Protein AF-A0A1I7TX23-F1 (afdb_monomer_lite)

Foldseek 3Di:
DDDDDDDDDDDPPDADDDLLLVCVVPHDDPDSPLQRLLVVQPVDGQDDDDPVCVVVLVVDDPVSVVVVVVNVVSVVVSSVVSCVSVVVVVVLVVLCVVLVHDSNCVRVHDDVSSVVSNVVVVCVVVVHDDDDDDDPPPDPDDDD

InterPro domains:
  IPR006133 DNA-directed DNA polymerase, family B, exonuclease domain [PF03104] (5-37)
  IPR006134 DNA-directed DNA polymerase, family B, multifunctional domain [PF00136] (101-144)
  IPR012337 Ribonuclease H-like superfamily [SSF53098] (9-131)
  IPR036397 Ribonuclease H superfamily [G3DSA:3.30.420.10] (1-142)
  IPR050240 DNA polymerase type-B [PTHR10322] (1-143)

Sequence (144 aa):
MGSRVNKSIDIHGRIIFDVLQVVLRDYKLRSYTLNSVSYQFIPEQKEDVEHNIIPDLQRGDEQTRRRLAQYCLKDAYLPLRLLDKLMSIINYIEMARVTGVPMNFLLTKGQQIKILSMMLRKCKQNNFLLPVIEVNTRDGEGYE

Organism: NCBI:txid1561998

Radius of gyration: 22.02 Å; chains: 1; bounding box: 41×39×65 Å

pLDDT: mean 88.87, std 11.88, range [33.53, 97.06]

Secondary structure (DSSP, 8-state):
-----------TT-----HHHHHHHH---S--SHHHHHHHHSS-PPP---GGGHHHHHHS-HHHHHHHHHHHHHHHHHHHHHHHHTTHHHHHHHHHHHHT--HHHHHHS-SHHHHHHHHHHHHHHTT---------TTS-----

Structure (mmCIF, N/CA/C/O backbone):
data_AF-A0A1I7TX23-F1
#
_entry.id   AF-A0A1I7TX23-F1
#
loop_
_atom_site.group_PDB
_atom_site.id
_atom_site.type_symbol
_atom_site.label_atom_id
_atom_site.label_alt_id
_atom_site.label_comp_id
_atom_site.label_asym_id
_atom_site.label_entity_id
_atom_site.label_seq_id
_atom_site.pdbx_PDB_ins_code
_atom_site.Cartn_x
_atom_site.Cartn_y
_atom_site.Cartn_z
_atom_site.occupancy
_atom_site.B_iso_or_equiv
_atom_site.auth_seq_id
_atom_site.auth_comp_id
_atom_site.auth_asym_id
_atom_site.auth_atom_id
_atom_site.pdbx_PDB_model_num
ATOM 1 N N . MET A 1 1 ? 4.732 11.601 11.369 1.00 54.69 1 MET A N 1
ATOM 2 C CA . MET A 1 1 ? 4.465 11.329 9.937 1.00 54.69 1 MET A CA 1
ATOM 3 C C . MET A 1 1 ? 4.198 12.668 9.278 1.00 54.69 1 MET A C 1
ATOM 5 O O . MET A 1 1 ? 3.443 13.436 9.853 1.00 54.69 1 MET A O 1
ATOM 9 N N . GLY A 1 2 ? 4.856 12.986 8.161 1.00 71.94 2 GLY A N 1
ATOM 10 C CA . GLY A 1 2 ? 4.608 14.248 7.451 1.00 71.94 2 GLY A CA 1
ATOM 11 C C . GLY A 1 2 ? 3.194 14.313 6.863 1.00 71.94 2 GLY A C 1
ATOM 12 O O . GLY A 1 2 ? 2.540 13.278 6.722 1.00 71.94 2 GLY A O 1
ATOM 13 N N . SER A 1 3 ? 2.736 15.517 6.511 1.00 78.19 3 SER A N 1
ATOM 14 C CA . SER A 1 3 ? 1.482 15.697 5.771 1.00 78.19 3 SER A CA 1
ATOM 15 C C . SER A 1 3 ? 1.588 15.012 4.405 1.00 78.19 3 SER A C 1
ATOM 17 O O . SER A 1 3 ? 2.558 15.223 3.677 1.00 78.19 3 SER A O 1
ATOM 19 N N . ARG A 1 4 ? 0.622 14.149 4.073 1.00 80.19 4 ARG A N 1
ATOM 20 C CA . ARG A 1 4 ? 0.561 13.427 2.796 1.00 80.19 4 ARG A CA 1
ATOM 21 C C . ARG A 1 4 ? -0.803 13.627 2.160 1.00 80.19 4 ARG A C 1
ATOM 23 O O . ARG A 1 4 ? -1.825 13.498 2.829 1.00 80.19 4 ARG A O 1
ATOM 30 N N . VAL A 1 5 ? -0.804 13.876 0.856 1.00 84.25 5 VAL A N 1
ATOM 31 C CA . VAL A 1 5 ? -2.021 13.967 0.051 1.00 84.25 5 VAL A CA 1
ATOM 32 C C . VAL A 1 5 ? -2.182 12.653 -0.703 1.00 84.25 5 VAL A C 1
ATOM 34 O O . VAL A 1 5 ? -1.411 12.358 -1.612 1.00 84.25 5 VAL A O 1
ATOM 37 N N . ASN A 1 6 ? -3.176 11.858 -0.314 1.00 84.62 6 ASN A N 1
ATOM 38 C CA . ASN A 1 6 ? -3.515 10.606 -0.985 1.00 84.62 6 ASN A CA 1
ATOM 39 C C . ASN A 1 6 ? -4.779 10.806 -1.828 1.00 84.62 6 ASN A C 1
ATOM 41 O O . ASN A 1 6 ? -5.781 11.322 -1.333 1.00 84.62 6 ASN A O 1
ATOM 45 N N . LYS A 1 7 ? -4.754 10.361 -3.088 1.00 87.50 7 LYS A N 1
ATOM 46 C CA . LYS A 1 7 ? -5.969 10.226 -3.901 1.00 87.50 7 LYS A CA 1
ATOM 47 C C . LYS A 1 7 ? -6.602 8.877 -3.577 1.00 87.50 7 LYS A C 1
ATOM 49 O O . LYS A 1 7 ? -5.936 7.853 -3.684 1.00 87.50 7 LYS A O 1
ATOM 54 N N . SER A 1 8 ? -7.862 8.884 -3.154 1.00 86.44 8 SER A N 1
ATOM 55 C CA . SER A 1 8 ? -8.614 7.657 -2.884 1.00 86.44 8 SER A CA 1
ATOM 56 C C . SER A 1 8 ? -9.562 7.360 -4.040 1.00 86.44 8 SER A C 1
ATOM 58 O O . SER A 1 8 ? -10.107 8.274 -4.654 1.00 86.44 8 SER A O 1
ATOM 60 N N . ILE A 1 9 ? -9.713 6.077 -4.353 1.00 89.19 9 ILE A N 1
ATOM 61 C CA . ILE A 1 9 ? -10.669 5.557 -5.329 1.00 89.19 9 ILE A CA 1
ATOM 62 C C . ILE A 1 9 ? -11.503 4.532 -4.569 1.00 89.19 9 ILE A C 1
ATOM 64 O O . ILE A 1 9 ? -10.933 3.692 -3.874 1.00 89.19 9 ILE A O 1
ATOM 68 N N . ASP A 1 10 ? -12.826 4.612 -4.661 1.00 88.69 10 ASP A N 1
ATOM 69 C CA . ASP A 1 10 ? -13.704 3.614 -4.057 1.00 88.69 10 ASP A CA 1
ATOM 70 C C . ASP A 1 10 ? -14.079 2.564 -5.104 1.00 88.69 10 ASP A C 1
ATOM 72 O O . ASP A 1 10 ? -14.528 2.893 -6.203 1.00 88.69 10 ASP A O 1
ATOM 76 N N . ILE A 1 11 ? -13.852 1.295 -4.773 1.00 92.50 11 ILE A N 1
ATOM 77 C CA . ILE A 1 11 ? -14.248 0.155 -5.596 1.00 92.50 11 ILE A CA 1
ATOM 78 C C . ILE A 1 11 ? -14.993 -0.809 -4.685 1.00 92.50 11 ILE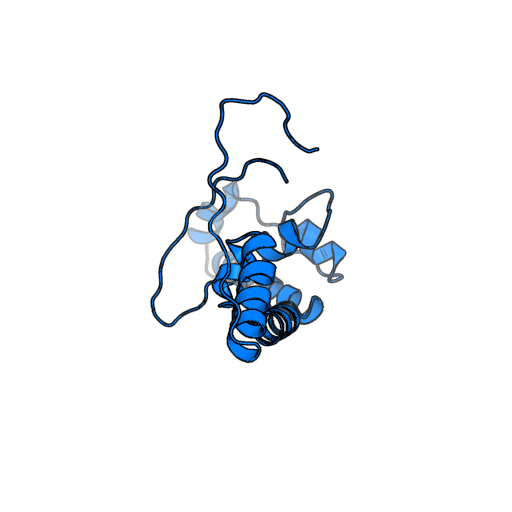 A C 1
ATOM 80 O O . ILE A 1 11 ? -14.393 -1.614 -3.969 1.00 92.50 11 ILE A O 1
ATOM 84 N N . HIS A 1 12 ? -16.319 -0.731 -4.720 1.00 92.00 12 HIS A N 1
ATOM 85 C CA . HIS A 1 12 ? -17.164 -1.551 -3.865 1.00 92.00 12 HIS A CA 1
ATOM 86 C C . HIS A 1 12 ? -16.880 -3.051 -4.049 1.00 92.00 12 HIS A C 1
ATOM 88 O O . HIS A 1 12 ? -16.722 -3.553 -5.162 1.00 92.00 12 HIS A O 1
ATOM 94 N N . GLY A 1 13 ? -16.785 -3.768 -2.928 1.00 93.06 13 GLY A N 1
ATOM 95 C CA . GLY A 1 13 ? -16.473 -5.199 -2.897 1.00 93.06 13 GLY A CA 1
ATOM 96 C C . GLY A 1 13 ? -14.994 -5.550 -3.098 1.00 93.06 13 GLY A C 1
ATOM 97 O O . GLY A 1 13 ? -14.641 -6.721 -2.970 1.00 93.06 13 GLY A O 1
ATOM 98 N N . ARG A 1 14 ? -14.110 -4.578 -3.371 1.00 92.50 14 ARG A N 1
ATOM 99 C CA . ARG A 1 14 ? -12.661 -4.804 -3.490 1.00 92.50 14 ARG A CA 1
ATOM 100 C C . ARG A 1 14 ? -11.889 -3.997 -2.454 1.00 92.50 14 ARG A C 1
ATOM 102 O O . ARG A 1 14 ? -12.270 -2.894 -2.079 1.00 92.50 14 ARG A O 1
ATOM 109 N N . ILE A 1 15 ? -10.770 -4.555 -2.004 1.00 90.69 15 ILE A N 1
ATOM 110 C CA . ILE A 1 15 ? -9.841 -3.874 -1.102 1.00 90.69 15 ILE A CA 1
ATOM 111 C C . ILE A 1 15 ? -8.659 -3.391 -1.933 1.00 90.69 15 ILE A C 1
ATOM 113 O O . ILE A 1 15 ? -7.980 -4.191 -2.575 1.00 90.69 15 ILE A O 1
ATOM 117 N N . ILE A 1 16 ? -8.409 -2.084 -1.910 1.00 91.56 16 ILE A N 1
ATOM 118 C CA . ILE A 1 16 ? -7.206 -1.498 -2.500 1.00 91.56 16 ILE A CA 1
ATOM 119 C C . ILE A 1 16 ? -6.081 -1.610 -1.475 1.00 91.56 16 ILE A C 1
ATOM 121 O O . ILE A 1 16 ? -6.171 -1.053 -0.379 1.00 91.56 16 ILE A O 1
ATOM 125 N N . PHE A 1 17 ? -5.028 -2.339 -1.835 1.00 92.12 17 PHE A N 1
ATOM 126 C CA . PHE A 1 17 ? -3.867 -2.569 -0.983 1.00 92.12 17 PHE A CA 1
ATOM 127 C C . PHE A 1 17 ? -2.600 -2.099 -1.704 1.00 92.12 17 PHE A C 1
ATOM 129 O O . PHE A 1 17 ? -1.996 -2.836 -2.479 1.00 92.12 17 PHE A O 1
ATOM 136 N N . ASP A 1 18 ? -2.243 -0.833 -1.488 1.00 92.56 18 ASP A N 1
ATOM 137 C CA . ASP A 1 18 ? -1.091 -0.198 -2.130 1.00 92.56 18 ASP A CA 1
ATOM 138 C C . ASP A 1 18 ? 0.204 -0.490 -1.354 1.00 92.56 18 ASP A C 1
ATOM 140 O O . ASP A 1 18 ? 0.369 -0.070 -0.204 1.00 92.56 18 ASP A O 1
ATOM 144 N N . VAL A 1 19 ? 1.141 -1.180 -2.011 1.00 93.75 19 VAL A N 1
ATOM 145 C CA . VAL A 1 19 ? 2.452 -1.548 -1.455 1.00 93.75 19 VAL A CA 1
ATOM 146 C C . VAL A 1 19 ? 3.249 -0.319 -1.028 1.00 93.75 19 VAL A C 1
ATOM 148 O O . VAL A 1 19 ? 3.922 -0.359 -0.001 1.00 93.75 19 VAL A O 1
ATOM 151 N N . LEU A 1 20 ? 3.150 0.797 -1.756 1.00 93.50 20 LEU A N 1
ATOM 152 C CA . LEU A 1 20 ? 3.873 2.015 -1.397 1.00 93.50 20 LEU A CA 1
ATOM 153 C C . LEU A 1 20 ? 3.403 2.548 -0.039 1.00 93.50 20 LEU A C 1
ATOM 155 O O . LEU A 1 20 ? 4.227 2.919 0.798 1.00 93.50 20 LEU A O 1
ATOM 159 N N . GLN A 1 21 ? 2.091 2.544 0.212 1.00 91.69 21 GLN A N 1
ATOM 160 C CA . GLN A 1 21 ? 1.529 2.987 1.492 1.00 91.69 21 GLN A CA 1
ATOM 161 C C . GLN A 1 21 ? 1.941 2.064 2.639 1.00 91.69 21 GLN A C 1
ATOM 163 O O . GLN A 1 21 ? 2.267 2.558 3.719 1.00 91.69 21 GLN A O 1
ATOM 168 N N . VAL A 1 22 ? 1.972 0.750 2.399 1.00 92.62 22 VAL A N 1
ATOM 169 C CA . VAL A 1 22 ? 2.442 -0.245 3.374 1.00 92.62 22 VAL A CA 1
ATOM 170 C C . VAL A 1 22 ? 3.896 0.027 3.745 1.00 92.62 22 VAL A C 1
ATOM 172 O O . VAL A 1 22 ? 4.210 0.228 4.917 1.00 92.62 22 VAL A O 1
ATOM 175 N N . VAL A 1 23 ? 4.783 0.123 2.750 1.00 94.00 23 VAL A N 1
ATOM 176 C CA . VAL A 1 23 ? 6.220 0.308 2.995 1.00 94.00 23 VAL A CA 1
ATOM 177 C C . VAL A 1 23 ? 6.490 1.632 3.707 1.00 94.00 23 VAL A C 1
ATOM 179 O O . VAL A 1 23 ? 7.243 1.672 4.675 1.00 94.00 23 VAL A O 1
ATOM 182 N N . LEU A 1 24 ? 5.829 2.710 3.283 1.00 91.88 24 LEU A N 1
ATOM 183 C CA . LEU A 1 24 ? 5.960 4.030 3.898 1.00 91.88 24 LEU A CA 1
ATOM 184 C C . LEU A 1 24 ? 5.428 4.115 5.336 1.00 91.88 24 LEU A C 1
ATOM 186 O O . LEU A 1 24 ? 5.726 5.096 6.030 1.00 91.88 24 LEU A O 1
ATOM 190 N N . ARG A 1 25 ? 4.548 3.194 5.737 1.00 88.75 25 ARG A N 1
ATOM 191 C CA . ARG A 1 25 ? 3.959 3.138 7.078 1.00 88.75 25 ARG A CA 1
ATOM 192 C C . ARG A 1 25 ? 4.801 2.279 8.010 1.00 88.75 25 ARG A C 1
ATOM 194 O O . ARG A 1 25 ? 5.036 2.693 9.144 1.00 88.75 25 ARG A O 1
ATOM 201 N N . ASP A 1 26 ? 5.250 1.131 7.518 1.00 91.19 26 ASP A N 1
ATOM 202 C CA . ASP A 1 26 ? 5.851 0.086 8.342 1.00 91.19 26 ASP A CA 1
ATOM 203 C C . ASP A 1 26 ? 7.389 0.174 8.376 1.00 91.19 26 ASP A C 1
ATOM 205 O O . ASP A 1 26 ? 8.009 -0.306 9.325 1.00 91.19 26 ASP A O 1
ATOM 209 N N . TYR A 1 27 ? 8.022 0.848 7.405 1.00 93.44 27 TYR A N 1
ATOM 210 C CA . TYR A 1 27 ? 9.481 0.925 7.287 1.00 93.44 27 TYR A CA 1
ATOM 211 C C . TYR A 1 27 ? 9.990 2.363 7.141 1.00 93.44 27 TYR A C 1
ATOM 213 O O . TYR A 1 27 ? 9.368 3.215 6.510 1.00 93.44 27 TYR A O 1
ATOM 221 N N . LYS A 1 28 ? 11.171 2.629 7.715 1.00 93.12 28 LYS A N 1
ATOM 222 C CA . LYS A 1 28 ? 11.892 3.906 7.593 1.00 93.12 28 LYS A CA 1
ATOM 223 C C . LYS A 1 28 ? 13.091 3.732 6.665 1.00 93.12 28 LYS A C 1
ATOM 225 O O . LYS A 1 28 ? 14.157 3.306 7.100 1.00 93.12 28 LYS A O 1
ATOM 230 N N . LEU A 1 29 ? 12.899 4.041 5.387 1.00 94.38 29 LEU A N 1
ATOM 231 C CA . LEU A 1 29 ? 13.901 3.871 4.334 1.00 94.38 29 LEU A CA 1
ATOM 232 C C . LEU A 1 29 ? 14.457 5.218 3.861 1.00 94.38 29 LEU A C 1
ATOM 234 O O . LEU A 1 29 ? 13.806 6.253 4.011 1.00 94.38 29 LEU A O 1
ATOM 238 N N . ARG A 1 30 ? 15.656 5.198 3.263 1.00 92.75 30 ARG A N 1
ATOM 239 C CA . ARG A 1 30 ? 16.269 6.389 2.640 1.00 92.75 30 ARG A CA 1
ATOM 240 C C . ARG A 1 30 ? 15.585 6.778 1.326 1.00 92.75 30 ARG A C 1
ATOM 242 O O . ARG A 1 30 ? 15.453 7.959 1.037 1.00 92.75 30 ARG A O 1
ATOM 249 N N . SER A 1 31 ? 15.162 5.787 0.543 1.00 94.00 31 SER A N 1
ATOM 250 C CA . SER A 1 31 ? 14.462 5.945 -0.735 1.00 94.00 31 SER A CA 1
ATOM 251 C C . SER A 1 31 ? 13.299 4.960 -0.790 1.00 94.00 31 SER A C 1
ATOM 253 O O . SER A 1 31 ? 13.437 3.821 -0.346 1.00 94.00 31 SER A O 1
ATOM 255 N N . TYR A 1 32 ? 12.170 5.399 -1.345 1.00 94.81 32 TYR A N 1
ATOM 256 C CA . TYR A 1 32 ? 10.955 4.591 -1.510 1.00 94.81 32 TYR A CA 1
ATOM 257 C C . TYR A 1 32 ? 10.643 4.295 -2.983 1.00 94.81 32 TYR A C 1
ATOM 259 O O . TYR A 1 32 ? 9.516 3.940 -3.320 1.00 94.81 32 TYR A O 1
ATOM 267 N N . THR A 1 33 ? 11.618 4.457 -3.883 1.00 93.62 33 THR A N 1
ATOM 268 C CA . THR A 1 33 ? 11.450 4.018 -5.273 1.00 93.62 33 THR A CA 1
ATOM 269 C C . THR A 1 33 ? 11.355 2.495 -5.334 1.00 93.62 33 THR A C 1
ATOM 271 O O . THR A 1 33 ? 11.975 1.796 -4.529 1.00 93.62 33 THR A O 1
ATOM 274 N N . LEU A 1 34 ? 10.606 1.964 -6.307 1.00 93.00 34 LEU A N 1
ATOM 275 C CA . LEU A 1 34 ? 10.425 0.516 -6.455 1.00 93.00 34 LEU A CA 1
ATOM 276 C C . LEU A 1 34 ? 11.766 -0.223 -6.544 1.00 93.00 34 LEU A C 1
ATOM 278 O O . LEU A 1 34 ? 11.906 -1.273 -5.927 1.00 93.00 34 LEU A O 1
ATOM 282 N N . ASN A 1 35 ? 12.759 0.338 -7.243 1.00 92.31 35 ASN A N 1
ATOM 283 C CA . ASN A 1 35 ? 14.086 -0.268 -7.356 1.00 92.31 35 ASN A CA 1
ATOM 284 C C . ASN A 1 35 ? 14.803 -0.338 -5.994 1.00 92.31 35 ASN A C 1
ATOM 286 O O . ASN A 1 35 ? 15.257 -1.406 -5.596 1.00 92.31 35 ASN A O 1
ATOM 290 N N . SER A 1 36 ? 14.842 0.770 -5.238 1.00 92.94 36 SER A N 1
ATOM 291 C CA . SER A 1 36 ? 15.486 0.803 -3.916 1.00 92.94 36 SER A CA 1
ATOM 292 C C . SER A 1 36 ? 14.808 -0.133 -2.915 1.00 92.94 36 SER A C 1
ATOM 294 O O . SER A 1 36 ? 15.489 -0.858 -2.196 1.00 92.94 36 SER A O 1
ATOM 296 N N . VAL A 1 37 ? 13.472 -0.131 -2.881 1.00 94.56 37 VAL A N 1
ATOM 297 C CA . VAL A 1 37 ? 12.685 -0.988 -1.982 1.00 94.56 37 VAL A CA 1
ATOM 298 C C . VAL A 1 37 ? 12.843 -2.455 -2.363 1.00 94.56 37 VAL A C 1
ATOM 300 O O . VAL A 1 37 ? 13.054 -3.284 -1.481 1.00 94.56 37 VAL A O 1
ATOM 303 N N . SER A 1 38 ? 12.783 -2.770 -3.662 1.00 92.88 38 SER A N 1
ATOM 304 C CA . SER A 1 38 ? 13.001 -4.132 -4.154 1.00 92.88 38 SER A CA 1
ATOM 305 C C . SER A 1 38 ? 14.371 -4.608 -3.721 1.00 92.88 38 SER A C 1
ATOM 307 O O . SER A 1 38 ? 14.405 -5.526 -2.920 1.00 92.88 38 SER A O 1
ATOM 309 N N . TYR A 1 39 ? 15.448 -3.908 -4.091 1.00 92.50 39 TYR A N 1
ATOM 310 C CA . TYR A 1 39 ? 16.826 -4.277 -3.747 1.00 92.50 39 TYR A CA 1
ATOM 311 C C . TYR A 1 39 ? 17.062 -4.449 -2.238 1.00 92.50 39 TYR A C 1
ATOM 313 O O . TYR A 1 39 ? 17.846 -5.296 -1.815 1.00 92.50 39 TYR A O 1
ATOM 321 N N . GLN A 1 40 ? 16.380 -3.654 -1.408 1.00 93.19 40 GLN A N 1
ATOM 322 C CA . GLN A 1 40 ? 16.514 -3.740 0.042 1.00 93.19 40 GLN A CA 1
ATOM 323 C C . GLN A 1 40 ? 15.894 -5.015 0.639 1.00 93.19 40 GLN A C 1
ATOM 325 O O . GLN A 1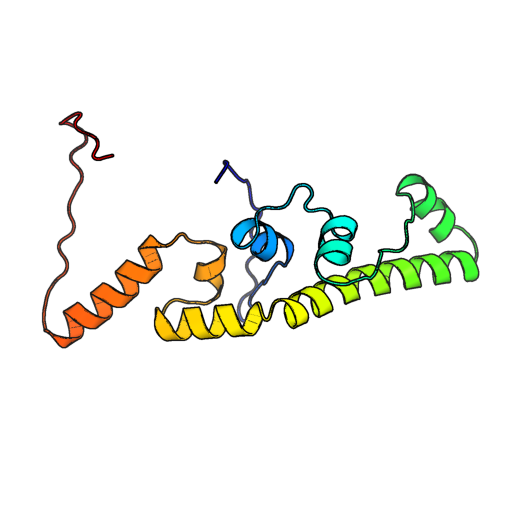 40 ? 16.445 -5.563 1.593 1.00 93.19 40 GLN A O 1
ATOM 330 N N . PHE A 1 41 ? 14.746 -5.474 0.132 1.00 93.69 41 PHE A N 1
ATOM 331 C CA . PHE A 1 41 ? 14.019 -6.624 0.698 1.00 93.69 41 PHE A CA 1
ATOM 332 C C . PHE A 1 41 ? 14.176 -7.916 -0.112 1.00 93.69 41 PHE A C 1
ATOM 334 O O . PHE A 1 41 ? 13.997 -9.018 0.414 1.00 93.69 41 PHE A O 1
ATOM 341 N N . ILE A 1 42 ? 14.494 -7.780 -1.393 1.00 92.00 42 ILE A N 1
ATOM 342 C CA . ILE A 1 42 ? 14.637 -8.830 -2.390 1.00 92.00 42 ILE A CA 1
ATOM 343 C C . ILE A 1 42 ? 15.940 -8.517 -3.142 1.00 92.00 42 ILE A C 1
ATOM 345 O O . ILE A 1 42 ? 16.082 -7.416 -3.657 1.00 92.00 42 ILE A O 1
ATOM 349 N N . PRO A 1 43 ? 16.906 -9.438 -3.258 1.00 86.38 43 PRO A N 1
ATOM 350 C CA . PRO A 1 43 ? 18.153 -9.190 -3.989 1.00 86.38 43 PRO A CA 1
ATOM 351 C C . PRO A 1 43 ? 17.931 -9.200 -5.517 1.00 86.38 43 PRO A C 1
ATOM 353 O O . PRO A 1 43 ? 18.612 -9.897 -6.261 1.00 86.38 43 PRO A O 1
ATOM 356 N N . GLU A 1 44 ? 16.937 -8.452 -5.991 1.00 84.69 44 GLU A N 1
ATOM 357 C CA . GLU A 1 44 ? 16.569 -8.272 -7.385 1.00 84.69 44 GLU A CA 1
ATOM 358 C C . GLU A 1 44 ? 16.478 -6.790 -7.700 1.00 84.69 44 GLU A C 1
ATOM 360 O O . GLU A 1 44 ? 15.952 -5.992 -6.922 1.00 84.69 44 GLU A O 1
ATOM 365 N N . GLN A 1 45 ? 16.972 -6.441 -8.880 1.00 79.56 45 GLN A N 1
ATOM 366 C CA . GLN A 1 45 ? 16.897 -5.091 -9.405 1.00 79.56 45 GLN A CA 1
ATOM 367 C C . GLN A 1 45 ? 15.805 -5.007 -10.466 1.00 79.56 45 GLN A C 1
ATOM 369 O O . GLN A 1 45 ? 15.476 -5.986 -11.148 1.00 79.56 45 GLN A O 1
ATOM 374 N N . LYS A 1 46 ? 15.221 -3.818 -10.566 1.00 80.69 46 LYS A N 1
ATOM 375 C CA . LYS A 1 46 ? 14.348 -3.451 -11.673 1.00 80.69 46 LYS A CA 1
ATOM 376 C C . LYS A 1 46 ? 15.191 -3.311 -12.950 1.00 80.69 46 LYS A C 1
ATOM 378 O O . LYS A 1 46 ? 16.348 -2.911 -12.881 1.00 80.69 46 LYS A O 1
ATOM 383 N N . GLU A 1 47 ? 14.611 -3.623 -14.108 1.00 78.19 47 GLU A N 1
ATOM 384 C CA . GLU A 1 47 ? 15.227 -3.252 -15.385 1.00 78.19 47 GLU A CA 1
ATOM 385 C C . GLU A 1 47 ? 15.091 -1.741 -15.594 1.00 78.19 47 GLU A C 1
ATOM 387 O O . GLU A 1 47 ? 13.978 -1.216 -15.606 1.00 78.19 47 GLU A O 1
ATOM 392 N N . ASP A 1 48 ? 16.202 -1.028 -15.753 1.00 77.56 48 ASP A N 1
ATOM 393 C CA . ASP A 1 48 ? 16.159 0.415 -15.978 1.00 77.56 48 ASP A CA 1
ATOM 394 C C . ASP A 1 48 ? 15.849 0.722 -17.451 1.00 77.56 48 ASP A C 1
ATOM 396 O O . ASP A 1 48 ? 16.626 0.437 -18.367 1.00 77.56 48 ASP A O 1
ATOM 400 N N . VAL A 1 49 ? 14.676 1.316 -17.676 1.00 85.00 49 VAL A N 1
ATOM 401 C CA . VAL A 1 49 ? 14.270 1.926 -18.945 1.00 85.00 49 VAL A CA 1
ATOM 402 C C . VAL A 1 49 ? 13.977 3.392 -18.661 1.00 85.00 49 VAL A C 1
ATOM 404 O O . VAL A 1 49 ? 13.080 3.715 -17.879 1.00 85.00 49 VAL A O 1
ATOM 407 N N . GLU A 1 50 ? 14.741 4.289 -19.282 1.00 87.00 50 GLU A N 1
ATOM 408 C CA . GLU A 1 50 ? 14.525 5.725 -19.125 1.00 87.00 50 GLU A CA 1
ATOM 409 C C . GLU A 1 50 ? 13.176 6.144 -19.715 1.00 87.00 50 GLU A C 1
ATOM 411 O O . GLU A 1 50 ? 12.768 5.687 -20.782 1.00 87.00 50 GLU A O 1
ATOM 416 N N . HIS A 1 51 ? 12.477 7.061 -19.045 1.00 87.44 51 HIS A N 1
ATOM 417 C CA . HIS A 1 51 ? 11.146 7.488 -19.482 1.00 87.44 51 HIS A CA 1
ATOM 418 C C . HIS A 1 51 ? 11.145 8.084 -20.902 1.00 87.44 51 HIS A C 1
ATOM 420 O O . HIS A 1 51 ? 10.214 7.850 -21.671 1.00 87.44 51 HIS A O 1
ATOM 426 N N . ASN A 1 52 ? 12.216 8.795 -21.265 1.00 91.12 52 ASN A N 1
ATOM 427 C CA . ASN A 1 52 ? 12.342 9.502 -22.540 1.00 91.12 52 ASN A CA 1
ATOM 428 C C . ASN A 1 52 ? 12.365 8.563 -23.751 1.00 91.12 52 ASN A C 1
ATOM 430 O O . ASN A 1 52 ? 11.900 8.947 -24.818 1.00 91.12 52 ASN A O 1
ATOM 434 N N . ILE A 1 53 ? 12.869 7.336 -23.587 1.00 91.69 53 ILE A N 1
ATOM 435 C CA . ILE A 1 53 ? 12.991 6.374 -24.691 1.00 91.69 53 ILE A CA 1
ATOM 436 C C . ILE A 1 53 ? 11.742 5.503 -24.861 1.00 91.69 53 ILE A C 1
ATOM 438 O O . ILE A 1 53 ? 11.621 4.798 -25.859 1.00 91.69 53 ILE A O 1
ATOM 442 N N . ILE A 1 54 ? 10.787 5.540 -23.921 1.00 93.19 54 ILE A N 1
ATOM 443 C CA . ILE A 1 54 ? 9.572 4.709 -23.971 1.00 93.19 54 ILE A CA 1
ATOM 444 C C . ILE A 1 54 ? 8.752 4.952 -25.254 1.00 93.19 54 ILE A C 1
ATOM 446 O O . ILE A 1 54 ? 8.375 3.966 -25.895 1.00 93.19 54 ILE A O 1
ATOM 450 N N . PRO A 1 55 ? 8.486 6.205 -25.687 1.00 94.62 55 PRO A N 1
ATOM 451 C CA . PRO A 1 55 ? 7.739 6.451 -26.923 1.00 94.62 55 PRO A CA 1
ATOM 452 C C . PRO A 1 55 ? 8.447 5.915 -28.170 1.00 94.62 55 PRO A C 1
ATOM 454 O O . PRO A 1 55 ? 7.790 5.486 -29.120 1.00 94.62 55 PRO A O 1
ATOM 457 N N . ASP A 1 56 ? 9.778 5.920 -28.172 1.00 93.44 56 ASP A N 1
ATOM 458 C CA . ASP A 1 56 ? 10.580 5.439 -29.296 1.00 93.44 56 ASP A CA 1
ATOM 459 C C . ASP A 1 56 ? 10.621 3.912 -29.327 1.00 93.44 56 ASP A C 1
ATOM 461 O O . ASP A 1 56 ? 10.392 3.312 -30.375 1.00 93.44 56 ASP A O 1
ATOM 465 N N . LEU A 1 57 ? 10.777 3.267 -28.165 1.00 92.31 57 LEU A N 1
ATOM 466 C CA . LEU A 1 57 ? 10.677 1.812 -28.035 1.00 92.31 57 LEU A CA 1
ATOM 467 C C . LEU A 1 57 ? 9.296 1.290 -28.453 1.00 92.31 57 LEU A C 1
ATOM 469 O O . LEU A 1 57 ? 9.206 0.232 -29.077 1.00 92.31 57 LEU A O 1
ATOM 473 N N . GLN A 1 58 ? 8.227 2.031 -28.151 1.00 94.50 58 GLN A N 1
ATOM 474 C CA . GLN A 1 58 ? 6.869 1.656 -28.544 1.00 94.50 58 GLN A CA 1
ATOM 475 C C . GLN A 1 58 ? 6.639 1.786 -30.060 1.00 94.50 58 GLN A C 1
ATOM 477 O O . GLN A 1 58 ? 5.996 0.918 -30.659 1.00 94.50 58 GLN A O 1
ATOM 482 N N . ARG A 1 59 ? 7.166 2.852 -30.681 1.00 95.12 59 ARG A N 1
ATOM 483 C CA . ARG A 1 59 ? 7.068 3.112 -32.132 1.00 95.12 59 ARG A CA 1
ATOM 484 C C . ARG A 1 59 ? 8.047 2.297 -32.980 1.00 95.12 59 ARG A C 1
ATOM 486 O O . ARG A 1 59 ? 7.911 2.302 -34.199 1.00 95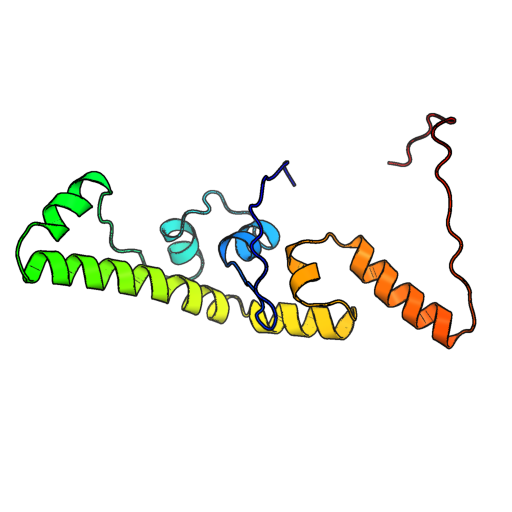.12 59 ARG A O 1
ATOM 493 N N . GLY A 1 60 ? 9.009 1.628 -32.351 1.00 93.38 60 GLY A N 1
ATOM 494 C CA . GLY A 1 60 ? 9.992 0.774 -33.007 1.00 93.38 60 GLY A CA 1
ATOM 495 C C . GLY A 1 60 ? 9.419 -0.549 -33.526 1.00 93.38 60 GLY A C 1
ATOM 496 O O . GLY A 1 60 ? 8.300 -0.638 -34.041 1.00 93.38 60 GLY A O 1
ATOM 497 N N . ASP A 1 61 ? 10.206 -1.608 -33.395 1.00 95.00 61 ASP A N 1
ATOM 498 C CA . ASP A 1 61 ? 9.911 -2.927 -33.941 1.00 95.00 61 ASP A CA 1
ATOM 499 C C . ASP A 1 61 ? 9.261 -3.867 -32.905 1.00 95.00 61 ASP A C 1
ATOM 501 O O . ASP A 1 61 ? 8.868 -3.485 -31.798 1.00 95.00 61 ASP A O 1
ATOM 505 N N . GLU A 1 62 ? 9.065 -5.127 -33.293 1.00 95.75 62 GLU A N 1
ATOM 506 C CA . GLU A 1 62 ? 8.546 -6.152 -32.386 1.00 95.75 62 GLU A CA 1
ATOM 507 C C . GLU A 1 62 ? 9.493 -6.406 -31.201 1.00 95.75 62 GLU A C 1
ATOM 509 O O . GLU A 1 62 ? 9.032 -6.627 -30.080 1.00 95.75 62 GLU A O 1
ATOM 514 N N . GLN A 1 63 ? 10.810 -6.323 -31.415 1.00 94.62 63 GLN A N 1
ATOM 515 C CA . GLN A 1 63 ? 11.807 -6.605 -30.383 1.00 94.62 63 GLN A CA 1
ATOM 516 C C . GLN A 1 63 ? 11.859 -5.496 -29.323 1.00 94.62 63 GLN A C 1
ATOM 518 O O . GLN A 1 63 ? 11.914 -5.792 -28.127 1.00 94.62 63 GLN A O 1
ATOM 523 N N . THR A 1 64 ? 11.766 -4.222 -29.715 1.00 93.69 64 THR A N 1
ATOM 524 C CA . THR A 1 64 ? 11.705 -3.095 -28.776 1.00 93.69 64 THR A CA 1
ATOM 525 C C . THR A 1 64 ? 10.428 -3.135 -27.946 1.00 93.69 64 THR A C 1
ATOM 527 O O . THR A 1 64 ? 10.482 -2.934 -26.730 1.00 93.69 64 THR A O 1
ATOM 530 N N . ARG A 1 65 ? 9.289 -3.488 -28.559 1.00 94.62 65 ARG A N 1
ATOM 531 C CA . ARG A 1 65 ? 8.028 -3.699 -27.829 1.00 94.62 65 ARG A CA 1
ATOM 532 C C . ARG A 1 65 ? 8.091 -4.899 -26.889 1.00 94.62 65 ARG A C 1
ATOM 534 O O . ARG A 1 65 ? 7.585 -4.813 -25.772 1.00 94.62 65 ARG A O 1
ATOM 541 N N . ARG A 1 66 ? 8.754 -5.992 -27.283 1.00 94.12 66 ARG A N 1
ATOM 542 C CA . ARG A 1 66 ? 8.997 -7.145 -26.401 1.00 94.12 66 ARG A CA 1
ATOM 543 C C . ARG A 1 66 ? 9.810 -6.746 -25.169 1.00 94.12 66 ARG A C 1
ATOM 545 O O . ARG A 1 66 ? 9.440 -7.131 -24.062 1.00 94.12 66 ARG A O 1
ATOM 552 N N . ARG A 1 67 ? 10.875 -5.954 -25.340 1.00 91.56 67 ARG A N 1
ATOM 553 C CA . ARG A 1 67 ? 11.668 -5.419 -24.220 1.00 91.56 67 ARG A CA 1
ATOM 554 C C . ARG A 1 67 ? 10.812 -4.555 -23.290 1.00 91.56 67 ARG A C 1
ATOM 556 O O . ARG A 1 67 ? 10.864 -4.732 -22.077 1.00 91.56 67 ARG A O 1
ATOM 563 N N . LEU A 1 68 ? 9.979 -3.669 -23.842 1.00 93.19 68 LEU A N 1
ATOM 564 C CA . LEU A 1 68 ? 9.068 -2.844 -23.041 1.00 93.19 68 LEU A CA 1
ATOM 565 C C . LEU A 1 68 ? 8.052 -3.698 -22.259 1.00 93.19 68 LEU A C 1
ATOM 567 O O . LEU A 1 68 ? 7.779 -3.424 -21.093 1.00 93.19 68 LEU A O 1
ATOM 571 N N . ALA A 1 69 ? 7.535 -4.769 -22.866 1.00 93.44 69 ALA A N 1
ATOM 572 C CA . ALA A 1 69 ? 6.630 -5.699 -22.197 1.00 93.44 69 ALA A CA 1
ATOM 573 C C . ALA A 1 69 ? 7.309 -6.454 -21.040 1.00 93.44 69 ALA A C 1
ATOM 575 O O . ALA A 1 69 ? 6.702 -6.613 -19.982 1.00 93.44 69 ALA A O 1
ATOM 576 N N . GLN A 1 70 ? 8.565 -6.886 -21.208 1.00 92.62 70 GLN A N 1
ATOM 577 C CA . GLN A 1 70 ? 9.353 -7.520 -20.141 1.00 92.62 70 GLN A CA 1
ATOM 578 C C . GLN A 1 70 ? 9.580 -6.567 -18.963 1.00 92.62 70 GLN A C 1
ATOM 580 O O . GLN A 1 70 ? 9.330 -6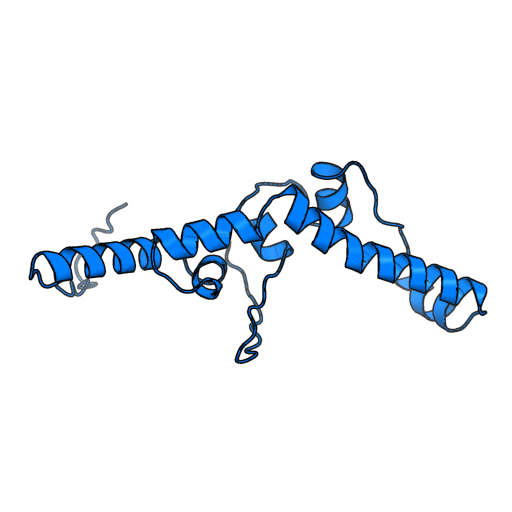.945 -17.816 1.00 92.62 70 GLN A O 1
ATOM 585 N N . TYR A 1 71 ? 9.938 -5.316 -19.256 1.00 92.31 71 TYR A N 1
ATOM 586 C CA . TYR A 1 71 ? 10.048 -4.245 -18.268 1.00 92.31 71 TYR A CA 1
ATOM 587 C C . TYR A 1 71 ? 8.740 -4.053 -17.478 1.00 92.31 71 TYR A C 1
ATOM 589 O O . TYR A 1 71 ? 8.744 -4.096 -16.246 1.00 92.31 71 TYR A O 1
ATOM 597 N N . CYS A 1 72 ? 7.597 -3.929 -18.165 1.00 93.19 72 CYS A N 1
ATOM 598 C CA . CYS A 1 72 ? 6.293 -3.783 -17.510 1.00 93.19 72 CYS A CA 1
ATOM 599 C C . CYS A 1 72 ? 5.911 -5.009 -16.668 1.00 93.19 72 CYS A C 1
ATOM 601 O O . CYS A 1 72 ? 5.358 -4.864 -15.577 1.00 93.19 72 CYS A O 1
ATOM 603 N N . LEU A 1 73 ? 6.206 -6.217 -17.155 1.00 94.31 73 LEU A N 1
ATOM 604 C CA . LEU A 1 73 ? 5.922 -7.455 -16.433 1.00 94.31 73 LEU A CA 1
ATOM 605 C C . LEU A 1 73 ? 6.738 -7.527 -15.140 1.00 94.31 73 LEU A C 1
ATOM 607 O O . LEU A 1 73 ? 6.186 -7.849 -14.086 1.00 94.31 73 LEU A O 1
ATOM 611 N N . LYS A 1 74 ? 8.028 -7.180 -15.194 1.00 91.88 74 LYS A N 1
ATOM 612 C CA . LYS A 1 74 ? 8.892 -7.141 -14.010 1.00 91.88 74 LYS A CA 1
ATOM 613 C C . LYS A 1 74 ? 8.377 -6.129 -12.982 1.00 91.88 74 LYS A C 1
ATOM 615 O O . LYS A 1 74 ? 8.257 -6.483 -11.809 1.00 91.88 74 LYS A O 1
ATOM 620 N N . ASP A 1 75 ? 7.990 -4.930 -13.417 1.00 92.62 75 ASP A N 1
ATOM 621 C CA . ASP A 1 75 ? 7.418 -3.888 -12.553 1.00 92.62 75 ASP A CA 1
ATOM 622 C C . ASP A 1 75 ? 6.093 -4.301 -11.897 1.00 92.62 75 ASP A C 1
ATOM 624 O O . ASP A 1 75 ? 5.846 -3.941 -10.749 1.00 92.62 75 ASP A O 1
ATOM 628 N N . ALA A 1 76 ? 5.251 -5.080 -12.581 1.00 94.25 76 ALA A N 1
ATOM 629 C CA . ALA A 1 76 ? 4.010 -5.607 -12.010 1.00 94.25 76 ALA A CA 1
ATOM 630 C C . ALA A 1 76 ? 4.252 -6.777 -11.040 1.00 94.25 76 ALA A C 1
ATOM 632 O O . ALA A 1 76 ? 3.507 -6.966 -10.075 1.00 94.25 76 ALA A O 1
ATOM 633 N N . TYR A 1 77 ? 5.301 -7.564 -11.278 1.00 94.56 77 TYR A N 1
ATOM 634 C CA . TYR A 1 77 ? 5.614 -8.750 -10.487 1.00 94.56 77 TYR A CA 1
ATOM 635 C C . TYR A 1 77 ? 6.349 -8.431 -9.176 1.00 94.56 77 TYR A C 1
ATOM 637 O O . TYR A 1 77 ? 6.109 -9.080 -8.156 1.00 94.56 77 TYR A O 1
ATOM 645 N N . LEU A 1 78 ? 7.213 -7.410 -9.166 1.00 94.12 78 LEU A N 1
ATOM 646 C CA . LEU A 1 78 ? 7.964 -7.002 -7.972 1.00 94.12 78 LEU A CA 1
ATOM 647 C C . LEU A 1 78 ? 7.060 -6.650 -6.767 1.00 94.12 78 LEU A C 1
ATOM 649 O O . LEU A 1 78 ? 7.315 -7.179 -5.683 1.00 94.12 78 LEU A O 1
ATOM 653 N N . PRO A 1 79 ? 5.976 -5.856 -6.903 1.00 94.50 79 PRO A N 1
ATOM 654 C CA . PRO A 1 79 ? 5.040 -5.582 -5.812 1.00 94.50 79 PRO A CA 1
ATOM 655 C C . PRO A 1 79 ? 4.400 -6.839 -5.219 1.00 94.50 79 PRO A C 1
ATOM 657 O O . PRO A 1 79 ? 4.284 -6.938 -3.999 1.00 94.50 79 PRO A O 1
ATOM 660 N N . LEU A 1 80 ? 4.026 -7.819 -6.051 1.00 94.75 80 LEU A N 1
ATOM 661 C CA . LEU A 1 80 ? 3.461 -9.087 -5.574 1.00 94.75 80 LEU A CA 1
ATOM 662 C C . LEU A 1 80 ? 4.462 -9.839 -4.696 1.00 94.75 80 LEU A C 1
ATOM 664 O O . LEU A 1 80 ? 4.113 -10.330 -3.624 1.00 94.75 80 LEU A O 1
ATOM 668 N N . ARG A 1 81 ? 5.729 -9.871 -5.111 1.00 95.06 81 ARG A N 1
ATOM 669 C CA . ARG A 1 81 ? 6.792 -10.503 -4.328 1.00 95.06 81 ARG A CA 1
ATOM 670 C C . ARG A 1 81 ? 7.148 -9.744 -3.065 1.00 95.06 81 ARG A C 1
ATOM 672 O O . ARG A 1 81 ? 7.470 -10.374 -2.064 1.00 95.06 81 ARG A O 1
ATOM 679 N N . LEU A 1 82 ? 7.089 -8.416 -3.094 1.00 94.81 82 LEU A N 1
ATOM 680 C CA . LEU A 1 82 ? 7.262 -7.600 -1.895 1.00 94.81 82 LEU A CA 1
ATOM 681 C C . LEU A 1 82 ? 6.161 -7.901 -0.878 1.00 94.81 82 LEU A C 1
ATOM 683 O O . LEU A 1 82 ? 6.464 -8.115 0.290 1.00 94.81 82 LEU A O 1
ATOM 687 N N . LEU A 1 83 ? 4.903 -7.992 -1.315 1.00 94.69 83 LEU A N 1
ATOM 688 C CA . LEU A 1 83 ? 3.782 -8.340 -0.438 1.00 94.69 83 LEU A CA 1
ATOM 689 C C . LEU A 1 83 ? 3.962 -9.700 0.239 1.00 94.69 83 LEU A C 1
ATOM 691 O O . LEU A 1 83 ? 3.688 -9.821 1.434 1.00 94.69 83 LEU A O 1
ATOM 695 N N . ASP A 1 84 ? 4.435 -10.692 -0.514 1.00 94.69 84 ASP A N 1
ATOM 696 C CA . ASP A 1 84 ? 4.706 -12.036 -0.004 1.00 94.69 84 ASP A CA 1
ATOM 697 C C . ASP A 1 84 ? 5.903 -12.039 0.961 1.00 94.69 84 ASP A C 1
ATOM 699 O O . ASP A 1 84 ? 5.794 -12.469 2.109 1.00 94.69 84 ASP A O 1
ATOM 703 N N . LYS A 1 85 ? 7.026 -11.429 0.557 1.00 94.56 85 LYS A N 1
ATOM 704 C CA . LYS A 1 85 ? 8.251 -11.349 1.367 1.00 94.56 85 LYS A CA 1
ATOM 705 C C . LYS A 1 85 ? 8.043 -10.623 2.695 1.00 94.56 85 LYS A C 1
ATOM 707 O O . LYS A 1 85 ? 8.649 -11.000 3.696 1.00 94.56 85 LYS A O 1
ATOM 712 N N . LEU A 1 86 ? 7.221 -9.577 2.699 1.00 94.25 86 LEU A N 1
ATOM 713 C CA . LEU A 1 86 ? 6.897 -8.787 3.888 1.00 94.25 86 LEU A CA 1
ATOM 714 C C . LEU A 1 86 ? 5.708 -9.364 4.674 1.00 94.25 86 LEU A C 1
ATOM 716 O O . LEU A 1 86 ? 5.346 -8.820 5.719 1.00 94.25 86 LEU A O 1
ATOM 720 N N . MET A 1 87 ? 5.075 -10.433 4.170 1.00 95.12 87 MET A N 1
ATOM 721 C CA . MET A 1 87 ? 3.854 -11.036 4.715 1.00 95.12 87 MET A CA 1
ATOM 722 C C . MET A 1 87 ? 2.750 -10.002 4.997 1.00 95.12 87 MET A C 1
ATOM 724 O O . MET A 1 87 ? 1.952 -10.148 5.927 1.00 95.12 87 MET A O 1
ATOM 728 N N . SER A 1 88 ? 2.695 -8.923 4.207 1.00 93.75 88 SER A N 1
ATOM 729 C CA . SER A 1 88 ? 1.901 -7.736 4.545 1.00 93.75 88 SER A CA 1
ATOM 730 C C . SER A 1 88 ? 0.409 -8.044 4.620 1.00 93.75 88 SER A C 1
ATOM 732 O O . SER A 1 88 ? -0.273 -7.580 5.528 1.00 93.75 88 SER A O 1
ATOM 734 N N . ILE A 1 89 ? -0.102 -8.869 3.703 1.00 94.25 89 ILE A N 1
ATOM 735 C CA . ILE A 1 89 ? -1.521 -9.244 3.681 1.00 94.25 89 ILE A CA 1
ATOM 736 C C . ILE A 1 89 ? -1.891 -10.018 4.950 1.00 94.25 89 ILE A C 1
ATOM 738 O O . ILE A 1 89 ? -2.884 -9.690 5.596 1.00 94.25 89 ILE A O 1
ATOM 742 N N . ILE A 1 90 ? -1.072 -11.000 5.336 1.00 95.50 90 ILE A N 1
ATOM 743 C CA . ILE A 1 90 ? -1.304 -11.834 6.524 1.00 95.50 90 ILE A CA 1
ATOM 744 C C . ILE A 1 90 ? -1.310 -10.954 7.774 1.00 95.50 90 ILE A C 1
ATOM 746 O O . ILE A 1 90 ? -2.280 -10.966 8.530 1.00 95.50 90 ILE A O 1
ATOM 750 N N . ASN A 1 91 ? -0.287 -10.114 7.934 1.00 94.50 91 ASN A N 1
ATOM 751 C CA . ASN A 1 91 ? -0.150 -9.220 9.082 1.00 94.50 91 ASN A CA 1
ATOM 752 C C . ASN A 1 91 ? -1.347 -8.265 9.219 1.00 94.50 91 ASN A C 1
ATOM 754 O O . ASN A 1 91 ? -1.849 -8.041 10.321 1.00 94.50 91 ASN A O 1
ATOM 758 N N . TYR A 1 92 ? -1.845 -7.717 8.106 1.00 94.75 92 TYR A N 1
ATOM 759 C CA . TYR A 1 92 ? -2.992 -6.807 8.130 1.00 94.75 92 TYR A CA 1
ATOM 760 C C . TYR A 1 92 ? -4.321 -7.539 8.361 1.00 94.75 92 TYR A C 1
ATOM 762 O O . TYR A 1 92 ? -5.187 -7.002 9.049 1.00 94.75 92 TYR A O 1
ATOM 770 N N . ILE A 1 93 ? -4.494 -8.761 7.848 1.00 95.50 93 ILE A N 1
ATOM 771 C CA . ILE A 1 93 ? -5.679 -9.581 8.143 1.00 95.50 93 ILE A CA 1
ATOM 772 C C . ILE A 1 93 ? -5.717 -9.950 9.629 1.00 95.50 93 ILE A C 1
ATOM 774 O O . ILE A 1 93 ? -6.753 -9.781 10.272 1.00 95.50 93 ILE A O 1
ATOM 778 N N . GLU A 1 94 ? -4.596 -10.401 10.189 1.00 96.25 94 GLU A N 1
ATOM 779 C CA . GLU A 1 94 ? -4.455 -10.708 11.617 1.00 96.25 94 GLU A CA 1
ATOM 780 C C . GLU A 1 94 ? -4.770 -9.473 12.472 1.00 96.25 94 GLU A C 1
ATOM 782 O O . GLU A 1 94 ? -5.628 -9.514 13.356 1.00 96.25 94 GLU A O 1
ATOM 787 N N . MET A 1 95 ? -4.182 -8.323 12.136 1.00 94.31 95 MET A N 1
ATOM 788 C CA . MET A 1 95 ? -4.457 -7.056 12.815 1.00 94.31 95 MET A CA 1
ATOM 789 C C . MET A 1 95 ? -5.944 -6.673 12.749 1.00 94.31 95 MET A C 1
ATOM 791 O O . MET A 1 95 ? -6.509 -6.232 13.753 1.00 94.31 95 MET A O 1
ATOM 795 N N . ALA A 1 96 ? -6.598 -6.847 11.596 1.00 95.88 96 ALA A N 1
ATOM 796 C CA . ALA A 1 96 ? -8.023 -6.559 11.423 1.00 95.88 96 ALA A CA 1
ATOM 797 C C . ALA A 1 96 ? -8.894 -7.480 12.288 1.00 95.88 96 ALA A C 1
ATOM 799 O O . ALA A 1 96 ? -9.849 -7.015 12.912 1.00 95.88 96 ALA A O 1
ATOM 800 N N . ARG A 1 97 ? -8.544 -8.769 12.376 1.00 95.88 97 ARG A N 1
ATOM 801 C CA . ARG A 1 97 ? -9.241 -9.755 13.214 1.00 95.88 97 ARG A CA 1
ATOM 802 C C . ARG A 1 97 ? -9.109 -9.437 14.701 1.00 95.88 97 ARG A C 1
ATOM 804 O O . ARG A 1 97 ? -10.119 -9.431 15.399 1.00 95.88 97 ARG A O 1
ATOM 811 N N . VAL A 1 98 ? -7.899 -9.116 15.162 1.00 94.81 98 VAL A N 1
ATOM 812 C CA . VAL A 1 98 ? -7.618 -8.800 16.573 1.00 94.81 98 VAL A CA 1
ATOM 813 C C . VAL A 1 98 ? -8.311 -7.507 17.001 1.00 94.81 98 VAL A C 1
ATOM 815 O O . VAL A 1 98 ? -9.011 -7.469 18.009 1.00 94.81 98 VAL A O 1
ATOM 818 N N . THR A 1 99 ? -8.145 -6.437 16.223 1.00 95.31 99 THR A N 1
ATOM 819 C CA . THR A 1 99 ? -8.679 -5.110 16.579 1.00 95.31 99 THR A CA 1
ATOM 820 C C . THR A 1 99 ? -10.150 -4.936 16.212 1.00 95.31 99 THR A C 1
ATOM 822 O O . THR A 1 99 ? -10.829 -4.037 16.709 1.00 95.31 99 THR A O 1
ATOM 825 N N . GLY A 1 100 ? -10.668 -5.797 15.338 1.00 94.31 100 GLY A N 1
ATOM 826 C CA . GLY A 1 100 ? -12.058 -5.776 14.929 1.00 94.31 100 GLY A CA 1
ATOM 827 C C . GLY A 1 100 ? -12.438 -4.580 14.060 1.00 94.31 100 GLY A C 1
ATOM 828 O O . GLY A 1 100 ? -13.588 -4.142 14.132 1.00 94.31 100 GLY A O 1
ATOM 829 N N . VAL A 1 101 ? -11.493 -4.035 13.287 1.00 95.56 101 VAL A N 1
ATOM 830 C CA . VAL A 1 101 ? -11.746 -2.963 12.312 1.00 95.56 101 VAL A CA 1
ATOM 831 C C . VAL A 1 101 ? -11.632 -3.483 10.874 1.00 95.56 101 VAL A C 1
ATOM 833 O O . VAL A 1 101 ? -10.886 -4.431 10.624 1.00 95.56 101 VAL A O 1
ATOM 836 N N . PRO A 1 102 ? -12.327 -2.861 9.907 1.00 92.69 102 PRO A N 1
ATOM 837 C CA . PRO A 1 102 ? -12.155 -3.165 8.490 1.00 92.69 102 PRO A CA 1
ATOM 838 C C . PRO A 1 102 ? -10.699 -3.020 8.013 1.00 92.69 102 PRO A C 1
ATOM 840 O O . PRO A 1 102 ? -9.985 -2.102 8.419 1.00 92.69 102 PRO A O 1
ATOM 843 N N . MET A 1 103 ? -10.257 -3.892 7.101 1.00 90.69 103 MET A N 1
ATOM 844 C CA . MET A 1 103 ? -8.869 -3.904 6.612 1.00 90.69 103 MET A CA 1
ATOM 845 C C . MET A 1 103 ? -8.471 -2.592 5.910 1.00 90.69 103 MET A C 1
ATOM 847 O O . MET A 1 103 ? -7.349 -2.121 6.071 1.00 90.69 103 MET A O 1
ATOM 851 N N . ASN A 1 104 ? -9.396 -1.943 5.196 1.00 88.25 104 ASN A N 1
ATOM 852 C CA . ASN A 1 104 ? -9.165 -0.636 4.566 1.00 88.25 104 ASN A CA 1
ATOM 853 C C . ASN A 1 104 ? -8.863 0.482 5.589 1.00 88.25 104 ASN A C 1
ATOM 855 O O . ASN A 1 104 ? -8.116 1.418 5.285 1.00 88.25 104 ASN A O 1
ATOM 859 N N . PHE A 1 105 ? -9.387 0.389 6.817 1.00 90.25 105 PHE A N 1
ATOM 860 C CA . PHE A 1 105 ? -9.095 1.350 7.885 1.00 90.25 105 PHE A CA 1
ATOM 861 C C . PHE A 1 105 ? -7.662 1.202 8.386 1.00 90.25 105 PHE A C 1
ATOM 863 O O . PHE A 1 105 ? -7.063 2.184 8.815 1.00 90.25 105 PHE A O 1
ATOM 870 N N . LEU A 1 106 ? -7.075 0.008 8.285 1.00 90.62 106 LEU A N 1
ATOM 871 C CA . LEU A 1 106 ? -5.696 -0.211 8.706 1.00 90.62 106 LEU A CA 1
ATOM 872 C C . LEU A 1 106 ? -4.681 0.541 7.851 1.00 90.62 106 LEU A C 1
ATOM 874 O O . LEU A 1 106 ? -3.602 0.800 8.360 1.00 90.62 106 LEU A O 1
ATOM 878 N N . LEU A 1 107 ? -4.999 0.900 6.604 1.00 86.62 107 LEU A N 1
ATOM 879 C CA . LEU A 1 107 ? -4.131 1.727 5.757 1.00 86.62 107 LEU A CA 1
ATOM 880 C C . LEU A 1 107 ? -4.476 3.215 5.856 1.00 86.62 107 LEU A C 1
ATOM 882 O O . LEU A 1 107 ? -3.582 4.051 5.945 1.00 86.62 107 LEU A O 1
ATOM 886 N N . THR A 1 108 ? -5.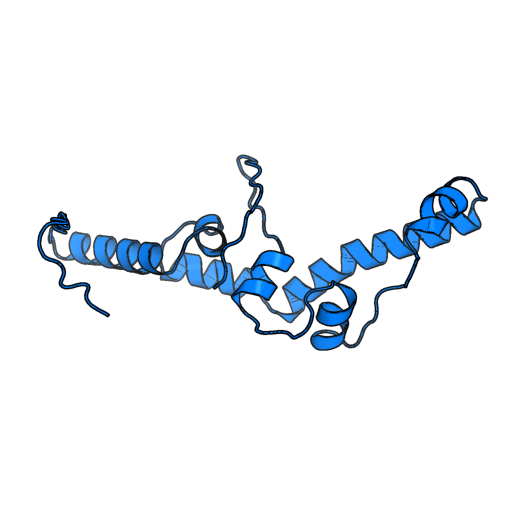768 3.544 5.879 1.00 85.44 108 THR A N 1
ATOM 887 C CA . THR A 1 108 ? -6.255 4.930 5.774 1.00 85.44 108 THR A CA 1
ATOM 888 C C . THR A 1 108 ? -6.379 5.658 7.111 1.00 85.44 108 THR A C 1
ATOM 890 O O . THR A 1 108 ? -6.354 6.888 7.141 1.00 85.44 108 THR A O 1
ATOM 893 N N . LYS A 1 109 ? -6.531 4.931 8.224 1.00 87.75 109 LYS A N 1
ATOM 894 C CA . LYS A 1 109 ? -6.761 5.497 9.559 1.00 87.75 109 LYS A CA 1
ATOM 895 C C . LYS A 1 109 ? -5.581 5.231 10.501 1.00 87.75 109 LYS A C 1
ATOM 897 O O . LYS A 1 109 ? -4.736 4.351 10.291 1.00 87.75 109 LYS A O 1
ATOM 902 N N . GLY A 1 110 ? -5.532 6.047 11.553 1.00 87.12 110 GLY A N 1
ATOM 903 C CA . GLY A 1 110 ? -4.533 5.977 12.616 1.00 87.12 110 GLY A CA 1
ATOM 904 C C . GLY A 1 110 ? -4.786 4.850 13.621 1.00 87.12 110 GLY A C 1
ATOM 905 O O . GLY A 1 110 ? -5.600 3.955 13.404 1.00 87.12 110 GLY A O 1
ATOM 906 N N . GLN A 1 111 ? -4.075 4.893 14.746 1.00 90.38 111 GLN A N 1
ATOM 907 C CA . GLN A 1 111 ? -4.179 3.859 15.785 1.00 90.38 111 GLN A CA 1
ATOM 908 C C . GLN A 1 111 ? -5.435 4.012 16.659 1.00 90.38 111 GLN A C 1
ATOM 910 O O . GLN A 1 111 ? -5.986 3.011 17.108 1.00 90.38 111 GLN A O 1
ATOM 915 N N . GLN A 1 112 ? -5.934 5.240 16.848 1.00 92.25 112 GLN A N 1
ATOM 916 C CA . GLN A 1 112 ? -7.068 5.536 17.736 1.00 92.25 112 GLN A CA 1
ATOM 917 C C . GLN A 1 112 ? -8.327 4.724 17.404 1.00 92.25 112 GLN A C 1
ATOM 919 O O . GLN A 1 112 ? -8.963 4.187 18.304 1.00 92.25 112 GLN A O 1
ATOM 924 N N . ILE A 1 113 ? -8.654 4.549 16.117 1.00 93.69 113 ILE A N 1
ATOM 925 C CA . ILE A 1 113 ? -9.852 3.799 15.704 1.00 93.69 113 ILE A CA 1
ATOM 926 C C . ILE A 1 113 ? -9.803 2.324 16.121 1.00 93.69 113 ILE A C 1
ATOM 928 O O . ILE A 1 113 ? -10.837 1.718 16.395 1.00 93.69 113 ILE A O 1
ATOM 932 N N . LYS A 1 114 ? -8.597 1.750 16.207 1.00 94.31 114 LYS A N 1
ATOM 933 C CA . LYS A 1 114 ? -8.387 0.365 16.638 1.00 94.31 114 LYS A CA 1
ATOM 934 C C . LYS A 1 114 ? -8.688 0.230 18.124 1.00 94.31 114 LYS A C 1
ATOM 936 O O . LYS A 1 114 ? -9.440 -0.654 18.520 1.00 94.31 114 LYS A O 1
ATOM 941 N N . ILE A 1 115 ? -8.127 1.138 18.925 1.00 94.44 115 ILE A N 1
ATOM 942 C CA . ILE A 1 115 ? -8.335 1.179 20.377 1.00 94.44 115 ILE A CA 1
ATOM 943 C C . ILE A 1 115 ? -9.813 1.411 20.679 1.00 94.44 115 ILE A C 1
ATOM 945 O O . ILE A 1 115 ? -10.392 0.667 21.462 1.00 94.44 115 ILE A O 1
ATOM 949 N N . LEU A 1 116 ? -10.440 2.369 19.996 1.00 94.31 116 LEU A N 1
ATOM 950 C CA . LEU A 1 116 ? -11.858 2.663 20.158 1.00 94.31 116 LEU A CA 1
ATOM 951 C C . LEU A 1 116 ? -12.735 1.445 19.833 1.00 94.31 116 LEU A C 1
ATOM 953 O O . LEU A 1 116 ? -13.609 1.103 20.623 1.00 94.31 116 LEU A O 1
ATOM 957 N N . SER A 1 117 ? -12.477 0.748 18.718 1.00 95.62 117 SER A N 1
ATOM 958 C CA . SER A 1 117 ? -13.202 -0.485 18.365 1.00 95.62 117 SER A CA 1
ATOM 959 C C . SER A 1 117 ? -13.082 -1.552 19.460 1.00 95.62 117 SER A C 1
ATOM 961 O O . SER A 1 117 ? -14.087 -2.126 19.888 1.00 95.62 117 SER A O 1
ATOM 963 N N . MET A 1 118 ? -11.866 -1.790 19.963 1.00 95.62 118 MET A N 1
ATOM 964 C CA . MET A 1 118 ? -11.625 -2.766 21.029 1.00 95.62 118 MET A CA 1
ATOM 965 C C . MET A 1 118 ? -12.306 -2.361 22.343 1.00 95.62 118 MET A C 1
ATOM 967 O O . MET A 1 118 ? -12.954 -3.190 22.985 1.00 95.62 118 MET A O 1
ATOM 971 N N . MET A 1 119 ? -12.213 -1.084 22.717 1.00 94.94 119 MET A N 1
ATOM 972 C CA . MET A 1 119 ? -12.814 -0.548 23.936 1.00 94.94 119 MET A CA 1
ATOM 973 C C . MET A 1 119 ? -14.337 -0.666 23.894 1.00 94.94 119 MET A C 1
ATOM 975 O O . MET A 1 119 ? -14.923 -1.219 24.818 1.00 94.94 119 MET A O 1
ATOM 979 N N . LEU A 1 120 ? -14.977 -0.260 22.793 1.00 95.44 120 LEU A N 1
ATOM 980 C CA . LEU A 1 120 ? -16.428 -0.370 22.619 1.00 95.44 120 LEU A CA 1
ATOM 981 C C . LEU A 1 120 ? -16.916 -1.820 22.727 1.00 95.44 120 LEU A C 1
ATOM 983 O O . LEU A 1 120 ? -17.921 -2.087 23.388 1.00 95.44 120 LEU A O 1
ATOM 987 N N . ARG A 1 121 ? -16.187 -2.778 22.136 1.00 95.06 121 ARG A N 1
ATOM 988 C CA . ARG A 1 121 ? -16.501 -4.211 22.266 1.00 95.06 121 ARG A CA 1
ATOM 989 C C . ARG A 1 121 ? -16.435 -4.673 23.721 1.00 95.06 121 ARG A C 1
ATOM 991 O O . ARG A 1 121 ? -17.330 -5.391 24.164 1.00 95.06 121 ARG A O 1
ATOM 998 N N . LYS A 1 122 ? -15.414 -4.248 24.472 1.00 95.88 122 LYS A N 1
ATOM 999 C CA . LYS A 1 122 ? -15.256 -4.621 25.883 1.00 95.88 122 LYS A CA 1
ATOM 1000 C C . LYS A 1 122 ? -16.284 -3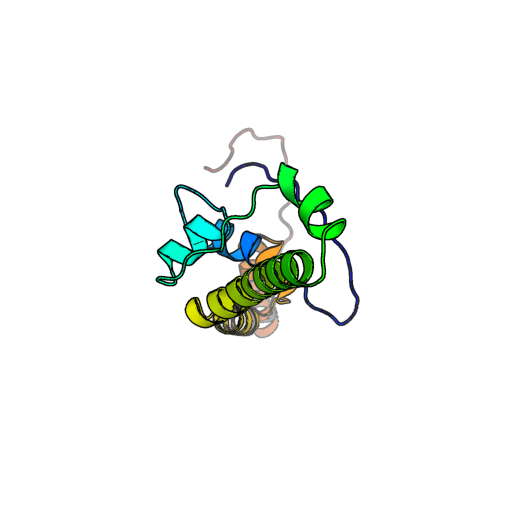.937 26.786 1.00 95.88 122 LYS A C 1
ATOM 1002 O O . LYS A 1 122 ? -16.858 -4.605 27.642 1.00 95.88 122 LYS A O 1
ATOM 1007 N N . CYS A 1 123 ? -16.566 -2.652 26.578 1.00 96.75 123 CYS A N 1
ATOM 1008 C CA . CYS A 1 123 ? -17.604 -1.918 27.301 1.00 96.75 123 CYS A CA 1
ATOM 1009 C C . CYS A 1 123 ? -18.970 -2.585 27.119 1.00 96.75 123 CYS A C 1
ATOM 1011 O O . CYS A 1 123 ? -19.638 -2.862 28.110 1.00 96.75 123 CYS A O 1
ATOM 1013 N N . LYS A 1 124 ? -19.325 -2.971 25.884 1.00 95.94 124 LYS A N 1
ATOM 1014 C CA . LYS A 1 124 ? -20.571 -3.695 25.594 1.00 95.94 124 LYS A CA 1
ATOM 1015 C C . LYS A 1 124 ? -20.691 -5.013 26.368 1.00 95.94 124 LYS A C 1
ATOM 1017 O O . LYS A 1 124 ? -21.765 -5.317 26.865 1.00 95.94 124 LYS A O 1
ATOM 1022 N N . GLN A 1 125 ? -19.608 -5.783 26.496 1.00 96.50 125 GLN A N 1
ATOM 1023 C CA . GLN A 1 125 ? -19.614 -7.041 27.262 1.00 96.50 125 GLN A CA 1
ATOM 1024 C C . GLN A 1 125 ? -19.856 -6.837 28.764 1.00 96.50 125 GLN A C 1
ATOM 1026 O O . GLN A 1 125 ? -20.369 -7.735 29.419 1.00 96.50 125 GLN A O 1
ATOM 1031 N N . ASN A 1 126 ? -19.473 -5.679 29.304 1.00 97.06 126 ASN A N 1
ATOM 1032 C CA . ASN A 1 126 ? -19.594 -5.354 30.727 1.00 97.06 126 ASN A CA 1
ATOM 1033 C C . ASN A 1 126 ? -20.740 -4.364 31.008 1.00 97.06 126 ASN A C 1
ATOM 1035 O O . ASN A 1 126 ? -20.819 -3.832 32.108 1.00 97.06 126 ASN A O 1
ATOM 1039 N N . ASN A 1 127 ? -21.608 -4.095 30.024 1.00 96.50 127 ASN A N 1
ATOM 1040 C CA . ASN A 1 127 ? -22.687 -3.102 30.103 1.00 96.50 127 ASN A CA 1
ATOM 1041 C C . ASN A 1 127 ? -22.223 -1.688 30.511 1.00 96.50 127 ASN A C 1
ATOM 1043 O O . ASN A 1 127 ? -22.946 -0.957 31.183 1.00 96.50 127 ASN A O 1
ATOM 1047 N N . PHE A 1 128 ? -21.028 -1.281 30.075 1.00 97.06 128 PHE A N 1
ATOM 1048 C CA . PHE A 1 128 ? -20.542 0.090 30.228 1.00 97.06 128 PHE A CA 1
ATOM 1049 C C . PHE A 1 128 ? -20.897 0.958 29.018 1.00 97.06 128 PHE A C 1
ATOM 1051 O O . PHE A 1 128 ? -20.939 0.483 27.880 1.00 97.06 128 PHE A O 1
ATOM 1058 N N . LEU A 1 129 ? -21.067 2.257 29.268 1.00 93.56 129 LEU A N 1
ATOM 1059 C CA . LEU A 1 129 ? -21.222 3.290 28.247 1.00 93.56 129 LEU A CA 1
ATOM 1060 C C . LEU A 1 129 ? -19.926 4.096 28.134 1.00 93.56 129 LEU A C 1
ATOM 1062 O O . LEU A 1 129 ? -19.305 4.419 29.145 1.00 93.56 129 LEU A O 1
ATOM 1066 N N . LEU A 1 130 ? -19.521 4.414 26.903 1.00 92.19 130 LEU A N 1
ATOM 1067 C CA . LEU A 1 130 ? -18.370 5.279 26.655 1.00 92.19 130 LEU A CA 1
ATOM 1068 C C . LEU A 1 130 ? -18.852 6.737 26.568 1.00 92.19 130 LEU A C 1
ATOM 1070 O O . LEU A 1 130 ? -19.652 7.036 25.678 1.00 92.19 130 LEU A O 1
ATOM 1074 N N . PRO A 1 131 ? -18.408 7.637 27.463 1.00 92.56 131 PRO A N 1
ATOM 1075 C CA . PRO A 1 131 ? -18.802 9.037 27.409 1.00 92.56 131 PRO A CA 1
ATOM 1076 C C . PRO A 1 131 ? -18.127 9.750 26.232 1.00 92.56 131 PRO A C 1
ATOM 1078 O O . PRO A 1 131 ? -16.989 9.446 25.870 1.00 92.56 131 PRO A O 1
ATOM 1081 N N . VAL A 1 132 ? -18.822 10.729 25.656 1.00 89.94 132 VAL A N 1
ATOM 1082 C CA . VAL A 1 132 ? -18.240 11.663 24.687 1.00 89.94 132 VAL A CA 1
ATOM 1083 C C . VAL A 1 132 ? -17.712 12.856 25.471 1.00 89.94 132 VAL A C 1
ATOM 1085 O O . VAL A 1 132 ? -18.487 13.586 26.081 1.00 89.94 132 VAL A O 1
ATOM 1088 N N . ILE A 1 133 ? -16.391 13.022 25.494 1.00 88.44 133 ILE A N 1
ATOM 1089 C CA . ILE A 1 133 ? -15.748 14.170 26.135 1.00 88.44 133 ILE A CA 1
ATOM 1090 C C . ILE A 1 133 ? -15.620 15.259 25.075 1.00 88.44 133 ILE A C 1
ATOM 1092 O O . ILE A 1 133 ? -14.849 15.120 24.124 1.00 88.44 133 ILE A O 1
ATOM 1096 N N . GLU A 1 134 ? -16.393 16.328 25.223 1.00 86.06 134 GLU A N 1
ATOM 1097 C CA . GLU A 1 134 ? -16.207 17.527 24.416 1.00 86.06 134 GLU A CA 1
ATOM 1098 C C . GLU A 1 134 ? -14.961 18.257 24.915 1.00 86.06 134 GLU A C 1
ATOM 1100 O O . GLU A 1 134 ? -14.877 18.671 26.072 1.00 86.06 134 GLU A O 1
ATOM 1105 N N . VAL A 1 135 ? -13.959 18.387 24.046 1.00 77.38 135 VAL A N 1
ATOM 1106 C CA . VAL A 1 135 ? -12.783 19.204 24.343 1.00 77.38 135 VAL A CA 1
ATOM 1107 C C . VAL A 1 135 ? -13.220 20.660 24.229 1.00 77.38 135 VAL A C 1
ATOM 1109 O O . VAL A 1 135 ? -13.312 21.201 23.129 1.00 77.38 135 VAL A O 1
ATOM 1112 N N . ASN A 1 136 ? -13.530 21.291 25.361 1.00 63.62 136 ASN A N 1
ATOM 1113 C CA . ASN A 1 136 ? -13.732 22.732 25.405 1.00 63.62 136 ASN A CA 1
ATOM 1114 C C . ASN A 1 136 ? -12.400 23.411 25.077 1.00 63.62 136 ASN A C 1
ATOM 1116 O O . ASN A 1 136 ? -11.492 23.450 25.900 1.00 63.62 136 ASN A O 1
ATOM 1120 N N . THR A 1 137 ? -12.293 23.982 23.879 1.00 57.62 137 THR A N 1
ATOM 1121 C CA . THR A 1 137 ? -11.133 24.744 23.380 1.00 57.62 137 THR A CA 1
ATOM 1122 C C . THR A 1 137 ? -10.935 26.088 24.105 1.00 57.62 137 THR A C 1
ATOM 1124 O O . THR A 1 137 ? -10.546 27.077 23.485 1.00 57.62 137 THR A O 1
ATOM 1127 N N . ARG A 1 138 ? -11.277 26.173 25.397 1.00 49.66 138 ARG A N 1
ATOM 1128 C CA . ARG A 1 138 ? -11.184 27.395 26.209 1.00 49.66 138 ARG A CA 1
ATOM 1129 C C . ARG A 1 138 ? -10.081 27.375 27.258 1.00 49.66 138 ARG A C 1
ATOM 1131 O O . ARG A 1 138 ? -9.674 28.460 27.649 1.00 49.66 138 ARG A O 1
ATOM 1138 N N . ASP A 1 139 ? -9.530 26.216 27.603 1.00 48.53 139 ASP A N 1
ATOM 1139 C CA . ASP A 1 139 ? -8.398 26.147 28.526 1.00 48.53 139 ASP A CA 1
ATOM 1140 C C . ASP A 1 139 ? -7.163 25.651 27.774 1.00 48.53 139 ASP A C 1
ATOM 1142 O O . ASP A 1 139 ? -7.089 24.511 27.319 1.00 48.53 139 ASP A O 1
ATOM 1146 N N . GLY A 1 140 ? -6.221 26.575 27.568 1.00 48.88 140 GLY A N 1
ATOM 1147 C CA . GLY A 1 140 ? -4.967 26.403 26.837 1.00 48.88 140 GLY A CA 1
ATOM 1148 C C . GLY A 1 140 ? -3.949 25.499 27.532 1.00 48.88 140 GLY A C 1
ATOM 1149 O O . GLY A 1 140 ? -2.774 25.843 27.577 1.00 48.88 140 GLY A O 1
ATOM 1150 N N . GLU A 1 141 ? -4.376 24.349 28.039 1.00 48.59 141 GLU A N 1
ATOM 1151 C CA . GLU A 1 141 ? -3.493 23.295 28.531 1.00 48.59 141 GLU A CA 1
ATOM 1152 C C . GLU A 1 141 ? -3.646 22.075 27.625 1.00 48.59 141 GLU A C 1
ATOM 1154 O O . GLU A 1 141 ? -4.418 21.146 27.859 1.00 48.59 141 GLU A O 1
ATOM 1159 N N . GLY A 1 142 ? -2.927 22.132 26.504 1.00 38.97 142 GLY A N 1
ATOM 1160 C CA . GLY A 1 142 ? -2.721 20.972 25.654 1.00 38.97 142 GLY A CA 1
ATOM 1161 C C . GLY A 1 142 ? -1.910 19.931 26.416 1.00 38.97 142 GLY A C 1
ATOM 1162 O O . GLY A 1 142 ? -0.772 20.193 26.791 1.00 38.97 142 GLY A O 1
ATOM 1163 N N . TYR A 1 143 ? -2.498 18.760 26.639 1.00 48.09 143 TYR A N 1
ATOM 1164 C CA . TYR A 1 143 ? -1.753 17.586 27.074 1.00 48.09 143 TYR A CA 1
ATOM 1165 C C . TYR A 1 143 ? -0.781 17.176 25.957 1.00 48.09 143 TYR A C 1
ATOM 1167 O O . TYR A 1 143 ? -1.215 16.925 24.827 1.00 48.09 143 TYR A O 1
ATOM 1175 N N . GLU A 1 144 ? 0.514 17.170 26.285 1.00 33.53 144 GLU A N 1
ATOM 1176 C CA . GLU A 1 144 ? 1.601 16.586 25.480 1.00 33.53 144 GLU A CA 1
ATOM 1177 C C . GLU A 1 144 ? 1.378 15.096 25.170 1.00 33.53 144 GLU A C 1
ATOM 1179 O O . GLU A 1 144 ? 0.810 14.371 26.023 1.00 33.53 144 GLU A O 1
#